Protein AF-A0A853C9E8-F1 (afdb_monomer)

Solvent-accessible surface area (backbone atoms only — not comparable to full-atom values): 8230 Å² total; per-residue (Å²): 140,79,85,83,70,71,57,71,59,54,54,52,53,53,58,64,50,48,56,61,51,51,50,54,49,51,52,50,52,50,50,53,49,52,52,51,51,52,51,51,51,51,51,51,51,53,49,50,54,51,51,51,55,69,69,58,50,43,67,56,44,50,51,52,47,32,73,73,58,35,72,80,33,28,65,29,36,50,58,43,28,40,73,61,31,62,38,29,32,79,35,72,42,95,92,57,64,29,37,17,25,64,39,44,34,63,72,53,31,61,76,47,76,44,78,86,65,68,51,43,66,62,36,48,54,36,42,50,49,45,34,41,77,76,44,67,32,41,47,49,34,35,58,47,22,77,74,70,78,51,121

Nearest PDB structures (foldseek):
  5aa2-assembly4_D  TM=8.027E-01  e=8.502E-02  Pseudomonas aeruginosa BWHPSA013
  5aa3-assembly1_A  TM=7.591E-01  e=5.665E-02  Pseudomonas aeruginosa BWHPSA013
  4oyv-assembly1_A  TM=7.240E-01  e=5.045E-02  Pseudomonas aeruginosa PAO1
  5aa4-assembly3_C  TM=7.545E-01  e=1.276E-01  Pseudomonas aeruginosa BWHPSA013
  4oxv-assembly1_A  TM=7.255E-01  e=2.415E-01  Pseudomonas aeruginosa PADK2_CF510

Organism: NCBI:txid2026353

Mean predicted aligned error: 7.92 Å

InterPro domains:
  IPR008258 Transglycosylase SLT domain 1 [PF01464] (76-137)
  IPR023346 Lysozyme-like domain superfamily [SSF53955] (76-143)

pLDDT: mean 91.2, std 12.52, range [47.84, 98.81]

Secondary structure (DSSP, 8-state):
------HHHHHHHHHHHHHHHHHHHHHHHHHHHHHHHHHHHHHHHHHHHHHHHHH--HHHHHHHHHHHHHHHHHHHHHHHHHHHHTT-TT-B-TTSS-BTTTTB-HHHHHHHTSPP-S-HHHHHHHHHHHHHHHHSSHHHHHHHHHHHS--

Sequence (151 aa):
MASTVDDSGEISAQAAAAIPQAQARAHTIAAVTAQRTAAAQAAQAAAAAAAEHANAGPDDFRAYAKQKVGDSQFSCLDKLWTRESHWNNKADNPSSTAYGIAQLLDSTWSHTGIKKTSDGYRQVDAGLVYIDKVYGSPCNAWAHSQKTGWY

Structure (mmCIF, N/CA/C/O backbone):
data_AF-A0A853C9E8-F1
#
_entry.id   AF-A0A853C9E8-F1
#
loop_
_atom_site.group_PDB
_atom_site.id
_atom_site.type_symbol
_atom_site.label_atom_id
_atom_site.label_alt_id
_atom_site.label_comp_id
_atom_site.labe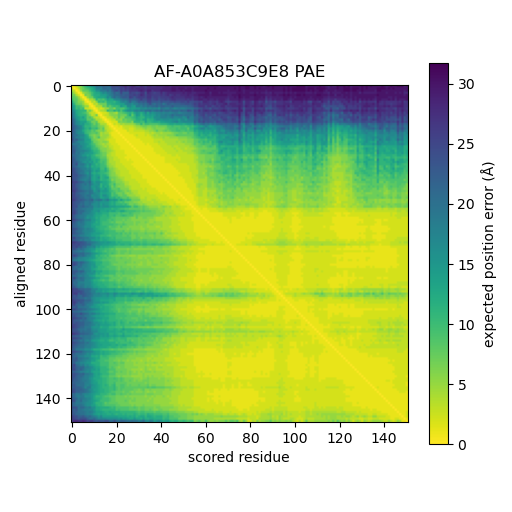l_asym_id
_atom_site.label_entity_id
_atom_site.label_seq_id
_atom_site.pdbx_PDB_ins_code
_atom_site.Cartn_x
_atom_site.Cartn_y
_atom_site.Cartn_z
_atom_site.occupancy
_atom_site.B_iso_or_equiv
_atom_site.auth_seq_id
_atom_site.auth_comp_id
_atom_site.auth_asym_id
_atom_site.auth_atom_id
_atom_site.pdbx_PDB_model_num
ATOM 1 N N . MET A 1 1 ? 69.991 -32.290 -44.615 1.00 49.84 1 MET A N 1
ATOM 2 C CA . MET A 1 1 ? 68.573 -32.318 -44.211 1.00 49.84 1 MET A CA 1
ATOM 3 C C . MET A 1 1 ? 68.279 -31.038 -43.452 1.00 49.84 1 MET A C 1
ATOM 5 O O . MET A 1 1 ? 68.812 -30.872 -42.367 1.00 49.84 1 MET A O 1
ATOM 9 N N . ALA A 1 2 ? 67.507 -30.126 -44.033 1.00 47.84 2 ALA A N 1
ATOM 10 C CA . ALA A 1 2 ? 66.864 -29.043 -43.297 1.00 47.84 2 ALA A CA 1
ATOM 11 C C . ALA A 1 2 ? 65.481 -28.879 -43.926 1.00 47.84 2 ALA A C 1
ATOM 13 O O . ALA A 1 2 ? 65.360 -28.480 -45.081 1.00 47.84 2 ALA A O 1
ATOM 14 N N . SER A 1 3 ? 64.475 -29.347 -43.194 1.00 54.94 3 SER A N 1
ATOM 15 C CA . SER A 1 3 ? 63.071 -29.309 -43.577 1.00 54.94 3 SER A CA 1
ATOM 16 C C . SER A 1 3 ? 62.614 -27.855 -43.494 1.00 54.94 3 SER A C 1
ATOM 18 O O . SER A 1 3 ? 62.490 -27.318 -42.397 1.00 54.94 3 SER A O 1
ATOM 20 N N . THR A 1 4 ? 62.407 -27.199 -44.634 1.00 57.31 4 THR A N 1
ATOM 21 C CA . THR A 1 4 ? 61.611 -25.969 -44.703 1.00 57.31 4 THR A CA 1
ATOM 22 C C . THR A 1 4 ? 60.172 -26.359 -44.414 1.00 57.31 4 THR A C 1
ATOM 24 O O . THR A 1 4 ? 59.481 -26.906 -45.271 1.00 57.31 4 THR A O 1
ATOM 27 N N . VAL A 1 5 ? 59.786 -26.192 -43.155 1.00 54.69 5 VAL A N 1
ATOM 28 C CA . VAL A 1 5 ? 58.426 -26.415 -42.677 1.00 54.69 5 VAL A CA 1
ATOM 29 C C . VAL A 1 5 ? 57.506 -25.389 -43.342 1.00 54.69 5 VAL A C 1
ATOM 31 O O . VAL A 1 5 ? 57.912 -24.256 -43.597 1.00 54.69 5 VAL A O 1
ATOM 34 N N . ASP A 1 6 ? 56.300 -25.847 -43.651 1.00 58.00 6 ASP A N 1
ATOM 35 C CA . ASP A 1 6 ? 55.152 -25.196 -44.286 1.00 58.00 6 ASP A CA 1
ATOM 36 C C . ASP A 1 6 ? 54.630 -23.966 -43.504 1.00 58.00 6 ASP A C 1
ATOM 38 O O . ASP A 1 6 ? 53.474 -23.884 -43.117 1.00 58.00 6 ASP A O 1
ATOM 42 N N . ASP A 1 7 ? 55.487 -22.981 -43.243 1.00 57.78 7 ASP A N 1
ATOM 43 C CA . ASP A 1 7 ? 55.144 -21.778 -42.469 1.00 57.78 7 ASP A CA 1
ATOM 44 C C . ASP A 1 7 ? 54.154 -20.875 -43.236 1.00 57.78 7 ASP A C 1
ATOM 46 O O . ASP A 1 7 ? 53.274 -20.231 -42.671 1.00 57.78 7 ASP A O 1
ATOM 50 N N . SER A 1 8 ? 54.213 -20.897 -44.572 1.00 58.06 8 SER A N 1
ATOM 51 C CA . SER A 1 8 ? 53.317 -20.106 -45.427 1.00 58.06 8 SER A CA 1
ATOM 52 C C . SER A 1 8 ? 51.862 -20.601 -45.414 1.00 58.06 8 SER A C 1
ATOM 54 O O . SER A 1 8 ? 50.944 -19.791 -45.582 1.00 58.06 8 SER A O 1
ATOM 56 N N . GLY A 1 9 ? 51.633 -21.902 -45.202 1.00 58.56 9 GLY A N 1
ATOM 57 C CA . GLY A 1 9 ? 50.296 -22.493 -45.093 1.00 58.56 9 GLY A CA 1
ATOM 58 C C . GLY A 1 9 ? 49.613 -22.136 -43.771 1.00 58.56 9 GLY A C 1
ATOM 59 O O . GLY A 1 9 ? 48.448 -21.726 -43.759 1.00 58.56 9 GLY A O 1
ATOM 60 N N . GLU A 1 10 ? 50.361 -22.187 -42.667 1.00 58.41 10 GLU A N 1
ATOM 61 C CA . GLU A 1 10 ? 49.862 -21.850 -41.330 1.00 58.41 10 GLU A CA 1
ATOM 62 C C . GLU A 1 10 ? 49.578 -20.350 -41.168 1.00 58.41 10 GLU A C 1
ATOM 64 O O . GLU A 1 10 ? 48.517 -19.985 -40.655 1.00 58.41 10 GLU A O 1
ATOM 69 N N . ILE A 1 11 ? 50.446 -19.470 -41.681 1.00 59.41 11 ILE A N 1
ATOM 70 C CA . ILE A 1 11 ? 50.231 -18.011 -41.654 1.00 59.41 11 ILE A CA 1
ATOM 71 C C . ILE A 1 11 ? 48.982 -17.622 -42.467 1.00 59.41 11 ILE A C 1
ATOM 73 O O . ILE A 1 11 ? 48.190 -16.775 -42.042 1.00 59.41 11 ILE A O 1
ATOM 77 N N . SER A 1 12 ? 48.748 -18.278 -43.610 1.00 61.03 12 SER A N 1
ATOM 78 C CA . SER A 1 12 ? 47.577 -18.021 -44.463 1.00 61.03 12 SER A CA 1
ATOM 79 C C . SER A 1 12 ? 46.265 -18.471 -43.807 1.00 61.03 12 SER A C 1
ATOM 81 O O . SER A 1 12 ? 45.256 -17.764 -43.877 1.00 61.03 12 SER A O 1
ATOM 83 N N . ALA A 1 13 ? 46.272 -19.610 -43.109 1.00 61.38 13 ALA A N 1
ATOM 84 C CA . ALA A 1 13 ? 45.118 -20.100 -42.357 1.00 61.38 13 ALA A CA 1
ATOM 85 C C . ALA A 1 13 ? 44.826 -19.254 -41.101 1.00 61.38 13 ALA A C 1
ATOM 87 O O . ALA A 1 13 ? 43.664 -18.968 -40.797 1.00 61.38 13 ALA A O 1
ATOM 88 N N . GLN A 1 14 ? 45.866 -18.794 -40.399 1.00 62.75 14 GLN A N 1
ATOM 89 C CA . GLN A 1 14 ? 45.744 -17.897 -39.244 1.00 62.75 14 GLN A CA 1
ATOM 90 C C . GLN A 1 14 ? 45.178 -16.526 -39.644 1.00 62.75 14 GLN A C 1
ATOM 92 O O . GLN A 1 14 ? 44.292 -16.003 -38.963 1.00 62.75 14 GLN A O 1
ATOM 97 N N . ALA A 1 15 ? 45.613 -15.972 -40.781 1.00 63.22 15 ALA A N 1
ATOM 98 C CA . ALA A 1 15 ? 45.066 -14.732 -41.328 1.00 63.22 15 ALA A CA 1
ATOM 99 C C . ALA A 1 15 ? 43.589 -14.876 -41.747 1.00 63.22 15 ALA A C 1
ATOM 101 O O . ALA A 1 15 ? 42.780 -13.988 -41.471 1.00 63.22 15 ALA A O 1
ATOM 102 N N . ALA A 1 16 ? 43.205 -16.012 -42.343 1.00 65.44 16 ALA A N 1
ATOM 103 C CA . ALA A 1 16 ? 41.820 -16.288 -42.735 1.00 65.44 16 ALA A CA 1
ATOM 104 C C . ALA A 1 16 ? 40.871 -16.461 -41.529 1.00 65.44 16 ALA A C 1
ATOM 106 O O . ALA A 1 16 ? 39.713 -16.046 -41.585 1.00 65.44 16 ALA A O 1
ATOM 107 N N . ALA A 1 17 ? 41.355 -17.018 -40.413 1.00 67.88 17 ALA A N 1
ATOM 108 C CA . ALA A 1 17 ? 40.571 -17.197 -39.188 1.00 67.88 17 ALA A CA 1
ATOM 109 C C . ALA A 1 17 ? 40.432 -15.914 -38.337 1.00 67.88 17 ALA A C 1
ATOM 111 O O . ALA A 1 17 ? 39.520 -15.820 -37.510 1.00 67.88 17 ALA A O 1
ATOM 112 N N . ALA A 1 18 ? 41.290 -14.909 -38.542 1.00 72.62 18 ALA A N 1
ATOM 113 C CA . ALA A 1 18 ? 41.294 -13.676 -37.751 1.00 72.62 18 ALA A CA 1
ATOM 114 C C . ALA A 1 18 ? 40.048 -12.795 -37.977 1.00 72.62 18 ALA A C 1
ATOM 116 O O . ALA A 1 18 ? 39.539 -12.195 -37.027 1.00 72.62 18 ALA A O 1
ATOM 117 N N . ILE A 1 19 ? 39.513 -12.743 -39.204 1.00 74.19 19 ILE A N 1
ATOM 118 C CA . ILE A 1 19 ? 38.350 -11.901 -39.546 1.00 74.19 19 ILE A CA 1
ATOM 119 C C . ILE A 1 19 ? 37.054 -12.427 -38.893 1.00 74.19 19 ILE A C 1
ATOM 121 O O . ILE A 1 19 ? 36.404 -11.646 -38.189 1.00 74.19 19 ILE A O 1
ATOM 125 N N . PRO A 1 20 ? 36.687 -13.724 -39.011 1.00 81.31 20 PRO A N 1
ATOM 126 C CA . PRO A 1 20 ? 35.513 -14.266 -38.322 1.00 81.31 20 PRO A CA 1
ATOM 127 C C . PRO A 1 20 ? 35.612 -14.162 -36.794 1.00 81.31 20 PRO A C 1
ATOM 129 O O . PRO A 1 20 ? 34.620 -13.876 -36.123 1.00 81.31 20 PRO A O 1
ATOM 132 N N . GLN A 1 21 ? 36.811 -14.338 -36.224 1.00 80.06 21 GLN A N 1
ATOM 133 C CA . GLN A 1 21 ? 37.026 -14.182 -34.782 1.00 80.06 21 GLN A CA 1
ATOM 134 C C . GLN A 1 21 ? 36.864 -12.727 -34.324 1.00 80.06 21 GLN A C 1
ATOM 136 O O . GLN A 1 21 ? 36.257 -12.479 -33.279 1.00 80.06 21 GLN A O 1
ATOM 141 N N 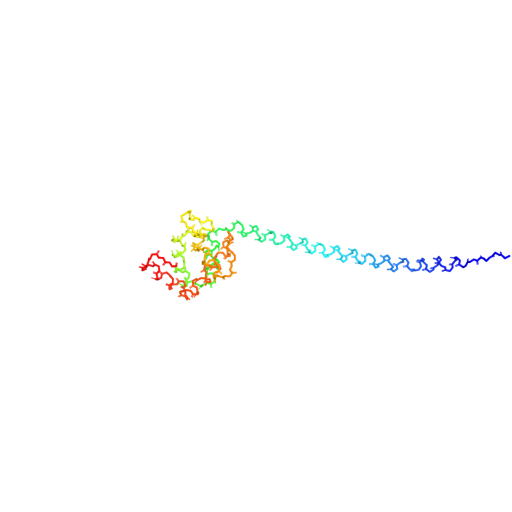. ALA A 1 22 ? 37.360 -11.755 -35.094 1.00 81.00 22 ALA A N 1
ATOM 142 C CA . ALA A 1 22 ? 37.167 -10.335 -34.806 1.00 81.00 22 ALA A CA 1
ATOM 143 C C . ALA A 1 22 ? 35.685 -9.935 -34.885 1.00 81.00 22 ALA A C 1
ATOM 145 O O . ALA A 1 22 ? 35.193 -9.236 -33.998 1.00 81.00 22 ALA A O 1
ATOM 146 N N . GLN A 1 23 ? 34.952 -10.438 -35.884 1.00 84.31 23 GLN A N 1
ATOM 147 C CA . GLN A 1 23 ? 33.508 -10.226 -36.011 1.00 84.31 23 GLN A CA 1
ATOM 148 C C . GLN A 1 23 ? 32.744 -10.838 -34.828 1.00 84.31 23 GLN A C 1
ATOM 150 O O . GLN A 1 23 ? 31.960 -10.142 -34.187 1.00 84.31 23 GLN A O 1
ATOM 155 N N . ALA A 1 24 ? 33.015 -12.094 -34.457 1.00 86.81 24 ALA A N 1
ATOM 156 C CA . ALA A 1 24 ? 32.381 -12.744 -33.305 1.00 86.81 24 ALA A CA 1
ATOM 157 C C . ALA A 1 24 ? 32.648 -12.001 -31.981 1.00 86.81 24 ALA A C 1
ATOM 159 O O . ALA A 1 24 ? 31.743 -11.838 -31.156 1.00 86.81 24 ALA A O 1
ATOM 160 N N . ARG A 1 25 ? 33.871 -11.488 -31.790 1.00 92.31 25 ARG A N 1
ATOM 161 C CA . ARG A 1 25 ? 34.216 -10.635 -30.641 1.00 92.31 25 ARG A CA 1
ATOM 162 C C . ARG A 1 25 ? 33.445 -9.318 -30.671 1.00 92.31 25 ARG A C 1
ATOM 164 O O . ARG A 1 25 ? 32.896 -8.932 -29.644 1.00 92.31 25 ARG A O 1
ATOM 171 N N . ALA A 1 26 ? 33.345 -8.665 -31.828 1.00 89.56 26 ALA A N 1
ATOM 172 C CA .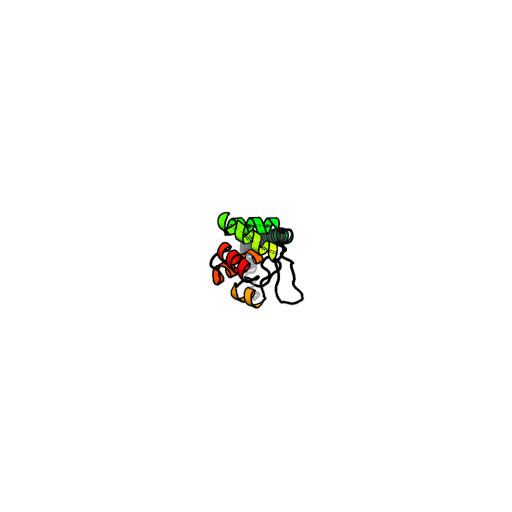 ALA A 1 26 ? 32.580 -7.430 -31.982 1.00 89.56 26 ALA A CA 1
ATOM 173 C C . ALA A 1 26 ? 31.084 -7.639 -31.686 1.00 89.56 26 ALA A C 1
ATOM 175 O O . ALA A 1 26 ? 30.498 -6.862 -30.934 1.00 89.56 26 ALA A O 1
ATOM 176 N N . HIS A 1 27 ? 30.485 -8.726 -32.183 1.00 89.00 27 HIS A N 1
ATOM 177 C CA . HIS A 1 27 ? 29.104 -9.103 -31.866 1.00 89.00 27 HIS A CA 1
ATOM 178 C C . HIS A 1 27 ? 28.905 -9.371 -30.371 1.00 89.00 27 HIS A C 1
ATOM 180 O O . HIS A 1 27 ? 27.932 -8.897 -29.787 1.00 89.00 27 HIS A O 1
ATOM 186 N N . THR A 1 28 ? 29.842 -10.071 -29.728 1.00 96.00 28 THR A N 1
ATOM 187 C CA . THR A 1 28 ? 29.784 -10.338 -28.283 1.00 96.00 28 THR A CA 1
ATOM 188 C C . THR A 1 28 ? 29.877 -9.043 -27.472 1.00 96.00 28 THR A C 1
ATOM 190 O O . THR A 1 28 ? 29.081 -8.825 -26.561 1.00 96.00 28 THR A O 1
ATOM 193 N N . ILE A 1 29 ? 30.797 -8.142 -27.828 1.00 96.00 29 ILE A N 1
ATOM 194 C CA . ILE A 1 29 ? 30.940 -6.832 -27.178 1.00 96.00 29 ILE A CA 1
ATOM 195 C C . ILE A 1 29 ? 29.665 -6.001 -27.362 1.00 96.00 29 ILE A C 1
ATOM 197 O O . ILE A 1 29 ? 29.188 -5.403 -26.395 1.00 96.00 29 ILE A O 1
ATOM 201 N N . ALA A 1 30 ? 29.077 -5.996 -28.560 1.00 94.44 30 ALA A N 1
ATOM 202 C CA . ALA A 1 30 ? 27.823 -5.298 -28.827 1.00 94.44 30 ALA A CA 1
ATOM 203 C C . ALA A 1 30 ? 26.662 -5.865 -27.993 1.00 94.44 30 ALA A C 1
ATOM 205 O O . ALA A 1 30 ? 25.934 -5.097 -27.366 1.00 94.44 30 ALA A O 1
ATOM 206 N N . ALA A 1 31 ? 26.529 -7.193 -27.910 1.00 94.94 31 ALA A N 1
ATOM 207 C CA . ALA A 1 31 ? 25.489 -7.852 -27.120 1.00 94.94 31 ALA A CA 1
ATOM 208 C C . ALA A 1 31 ? 25.634 -7.568 -25.615 1.00 94.94 31 ALA A C 1
ATOM 210 O O . ALA A 1 31 ? 24.663 -7.190 -24.960 1.00 94.94 31 ALA A O 1
ATOM 211 N N . VAL A 1 32 ? 26.851 -7.671 -25.069 1.00 97.44 32 VAL A N 1
ATOM 212 C CA . VAL A 1 32 ? 27.122 -7.359 -23.655 1.00 97.44 32 VAL A CA 1
ATOM 213 C C . VAL A 1 32 ? 26.877 -5.878 -23.367 1.00 97.44 32 VAL A C 1
ATOM 215 O O . VAL A 1 32 ? 26.310 -5.539 -22.330 1.00 97.44 32 VAL A O 1
ATOM 218 N N . THR A 1 33 ? 27.255 -4.984 -24.281 1.00 97.62 33 THR A N 1
ATOM 219 C CA . THR A 1 33 ? 26.999 -3.545 -24.131 1.00 97.62 33 THR A CA 1
ATOM 220 C C . THR A 1 33 ? 25.499 -3.260 -24.118 1.00 97.62 33 THR A C 1
ATOM 222 O O . THR A 1 33 ? 25.023 -2.586 -23.208 1.00 97.62 33 THR A O 1
ATOM 225 N N . ALA A 1 34 ? 24.736 -3.841 -25.048 1.00 96.56 34 ALA A N 1
ATOM 226 C CA . ALA A 1 34 ? 23.283 -3.702 -25.088 1.00 96.56 34 ALA A CA 1
ATOM 227 C C . ALA A 1 34 ? 22.618 -4.227 -23.805 1.00 96.56 34 ALA A C 1
ATOM 229 O O . ALA A 1 34 ? 21.767 -3.548 -23.232 1.00 96.56 34 ALA A O 1
ATOM 230 N N . GLN A 1 35 ? 23.048 -5.389 -23.303 1.00 96.75 35 GLN A N 1
ATOM 231 C CA . GLN A 1 35 ? 22.522 -5.954 -22.060 1.00 96.75 35 GLN A CA 1
ATOM 232 C C . GLN A 1 35 ? 22.822 -5.063 -20.848 1.00 96.75 35 GLN A C 1
ATOM 234 O O . GLN A 1 35 ? 21.951 -4.855 -20.003 1.00 96.75 35 GLN A O 1
ATOM 239 N N . ARG A 1 36 ? 24.030 -4.494 -20.766 1.00 97.88 36 ARG A N 1
ATOM 240 C CA . ARG A 1 36 ? 24.397 -3.561 -19.690 1.00 97.88 36 ARG A CA 1
ATOM 241 C C . ARG A 1 36 ? 23.605 -2.261 -19.767 1.00 97.88 36 ARG A C 1
ATOM 243 O O . ARG A 1 36 ? 23.166 -1.777 -18.728 1.00 97.88 36 ARG A O 1
ATOM 250 N N . THR A 1 37 ? 23.378 -1.727 -20.965 1.00 98.12 37 THR A N 1
ATOM 251 C CA . THR A 1 37 ? 22.541 -0.536 -21.155 1.00 98.12 37 THR A CA 1
ATOM 252 C C . THR A 1 37 ? 21.093 -0.807 -20.754 1.00 98.12 37 THR A C 1
ATOM 254 O O . THR A 1 37 ? 20.524 -0.016 -20.008 1.00 98.12 37 THR A O 1
ATOM 257 N N . ALA A 1 38 ? 20.519 -1.945 -21.154 1.00 97.00 38 ALA A N 1
ATOM 258 C CA . ALA A 1 38 ? 19.165 -2.328 -20.756 1.00 97.00 38 ALA A CA 1
ATOM 259 C C . ALA A 1 38 ? 19.041 -2.497 -19.231 1.00 97.00 38 ALA A C 1
ATOM 261 O O . ALA A 1 38 ? 18.097 -1.996 -18.623 1.00 97.00 38 ALA A O 1
ATOM 262 N N . ALA A 1 39 ? 20.024 -3.138 -18.589 1.00 97.12 39 ALA A N 1
ATOM 263 C CA . ALA A 1 39 ? 20.057 -3.274 -17.135 1.00 97.12 39 ALA A CA 1
ATOM 264 C C . ALA A 1 39 ? 20.174 -1.912 -16.425 1.00 97.12 39 ALA A C 1
ATOM 266 O O . ALA A 1 39 ? 19.489 -1.677 -15.431 1.00 97.12 39 ALA A O 1
ATOM 267 N N . ALA A 1 40 ? 20.997 -0.996 -16.945 1.00 97.00 40 ALA A N 1
ATOM 268 C CA . ALA A 1 40 ? 21.137 0.353 -16.400 1.00 97.00 40 ALA A CA 1
ATOM 269 C C . ALA A 1 40 ? 19.840 1.166 -16.532 1.00 97.00 40 ALA A C 1
ATOM 271 O O . ALA A 1 40 ? 19.422 1.815 -15.575 1.00 97.00 40 ALA A O 1
ATOM 272 N N . GLN A 1 41 ? 19.166 1.084 -17.682 1.00 96.75 41 GLN A N 1
ATOM 273 C CA . GLN A 1 41 ? 17.870 1.730 -17.902 1.00 96.75 41 GLN A CA 1
ATOM 274 C C . GLN A 1 41 ? 16.793 1.174 -16.963 1.00 96.75 41 GLN A C 1
ATOM 276 O O . GLN A 1 41 ? 16.052 1.945 -16.357 1.00 96.75 41 GLN A O 1
ATOM 281 N N . ALA A 1 42 ? 16.742 -0.149 -16.781 1.00 95.50 42 ALA A N 1
ATOM 282 C CA . ALA A 1 42 ? 15.820 -0.779 -15.841 1.00 95.50 42 ALA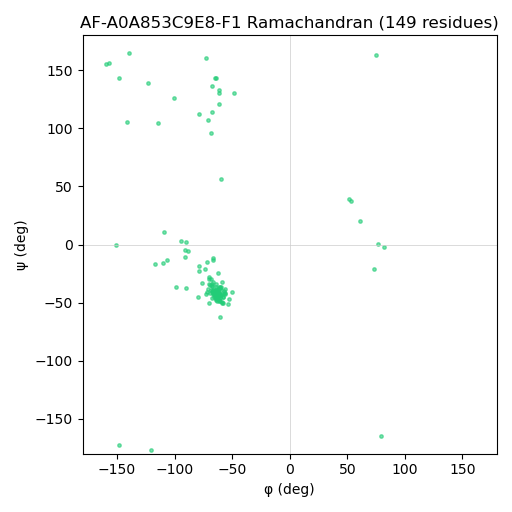 A CA 1
ATOM 283 C C . ALA A 1 42 ? 16.080 -0.332 -14.391 1.00 95.50 42 ALA A C 1
ATOM 285 O O . ALA A 1 42 ? 15.140 -0.006 -13.667 1.00 95.50 42 ALA A O 1
ATOM 286 N N . ALA A 1 43 ? 17.348 -0.252 -13.977 1.00 95.69 43 ALA A N 1
ATOM 287 C CA . ALA A 1 43 ? 17.716 0.245 -12.654 1.00 95.69 43 ALA A CA 1
ATOM 288 C C . ALA A 1 43 ? 17.316 1.717 -12.459 1.00 95.69 43 ALA A C 1
ATOM 290 O O . ALA A 1 43 ? 16.802 2.083 -11.402 1.00 95.69 43 ALA A O 1
ATOM 291 N N . GLN A 1 44 ? 17.498 2.553 -13.484 1.00 93.88 44 GLN A N 1
ATOM 292 C CA . GLN A 1 44 ? 17.108 3.960 -13.440 1.00 93.88 44 GLN A CA 1
ATOM 293 C C . GLN A 1 44 ? 15.585 4.133 -13.342 1.00 93.88 44 GLN A C 1
ATOM 295 O O . GLN A 1 44 ? 15.116 4.944 -12.546 1.00 93.88 44 GLN A O 1
ATOM 300 N N . ALA A 1 45 ? 14.810 3.336 -14.083 1.00 93.25 45 ALA A N 1
ATOM 301 C CA . ALA A 1 45 ? 13.350 3.334 -13.990 1.00 93.25 45 ALA A CA 1
ATOM 302 C C . ALA A 1 45 ? 12.859 2.877 -12.605 1.00 93.25 45 ALA A C 1
ATOM 304 O O . ALA A 1 45 ? 11.983 3.511 -12.020 1.00 93.25 45 ALA A O 1
ATOM 305 N N . ALA A 1 46 ? 13.461 1.825 -12.041 1.00 91.69 46 ALA A N 1
ATOM 306 C CA . ALA A 1 46 ? 13.132 1.358 -10.695 1.00 91.69 46 ALA A CA 1
ATOM 307 C C . ALA A 1 46 ? 13.446 2.414 -9.621 1.00 91.69 46 ALA A C 1
ATOM 309 O O . ALA A 1 46 ? 12.655 2.616 -8.701 1.00 91.69 46 ALA A O 1
ATOM 310 N N . ALA A 1 47 ? 14.571 3.124 -9.753 1.00 91.56 47 ALA A N 1
ATOM 311 C CA . ALA A 1 47 ? 14.923 4.220 -8.856 1.00 91.56 47 ALA A CA 1
ATOM 312 C C . ALA A 1 47 ? 13.937 5.396 -8.963 1.00 91.56 47 ALA A C 1
ATOM 314 O O . ALA A 1 47 ? 13.561 5.964 -7.941 1.00 91.56 47 ALA A O 1
ATOM 315 N N . ALA A 1 48 ? 13.486 5.733 -10.175 1.00 91.38 48 ALA A N 1
ATOM 316 C CA . ALA A 1 48 ? 12.482 6.774 -10.386 1.00 91.38 48 ALA A CA 1
ATOM 317 C C . ALA A 1 48 ? 11.135 6.411 -9.736 1.00 91.38 48 ALA A C 1
ATOM 319 O O . ALA A 1 48 ? 10.585 7.224 -8.997 1.00 91.38 48 ALA A O 1
ATOM 320 N N . ALA A 1 49 ? 10.655 5.177 -9.920 1.00 87.31 49 ALA A N 1
ATOM 321 C CA . ALA A 1 49 ? 9.429 4.697 -9.277 1.00 87.31 49 ALA A CA 1
ATOM 322 C C . ALA A 1 49 ? 9.546 4.682 -7.741 1.00 87.31 49 ALA A C 1
ATOM 324 O O . ALA A 1 49 ? 8.634 5.098 -7.029 1.00 87.31 49 ALA A O 1
ATOM 325 N N . ALA A 1 50 ? 10.697 4.263 -7.206 1.00 87.69 50 ALA A N 1
ATOM 326 C CA . ALA A 1 50 ? 10.946 4.311 -5.767 1.00 87.69 50 ALA A CA 1
ATOM 327 C C . ALA A 1 50 ? 10.961 5.752 -5.226 1.00 87.69 50 ALA A C 1
ATOM 329 O O . ALA A 1 50 ? 10.455 6.002 -4.133 1.00 87.69 50 ALA A O 1
ATOM 330 N N . ALA A 1 51 ? 11.513 6.702 -5.986 1.00 89.44 51 ALA A N 1
ATOM 331 C CA . ALA A 1 51 ? 11.498 8.116 -5.623 1.00 89.44 51 ALA A CA 1
ATOM 332 C C . ALA A 1 51 ? 10.077 8.700 -5.650 1.00 89.44 51 ALA A C 1
ATOM 334 O O . ALA A 1 51 ? 9.719 9.462 -4.757 1.00 89.44 51 ALA A O 1
ATOM 335 N N . GLU A 1 52 ? 9.251 8.317 -6.624 1.00 89.56 52 GLU A N 1
ATOM 336 C CA . GLU A 1 52 ? 7.833 8.689 -6.674 1.00 89.56 52 GLU A CA 1
ATOM 337 C C . GLU A 1 52 ? 7.089 8.197 -5.425 1.00 89.56 52 GLU A C 1
ATOM 339 O O . GLU A 1 52 ? 6.474 8.992 -4.718 1.00 89.56 52 GLU A O 1
ATOM 344 N N . HIS A 1 53 ? 7.243 6.918 -5.070 1.00 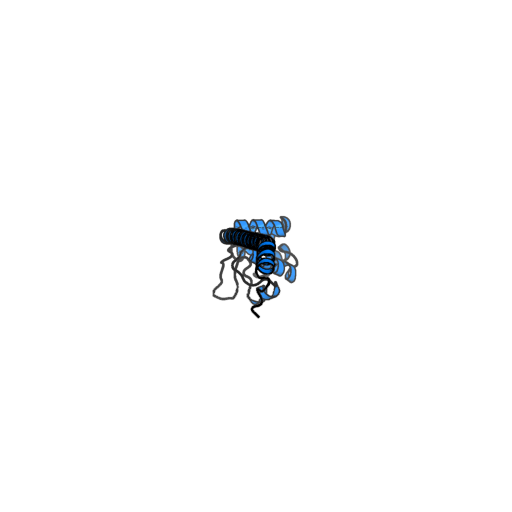91.00 53 HIS A N 1
ATOM 345 C CA . HIS A 1 53 ? 6.661 6.354 -3.848 1.00 91.00 53 HIS A CA 1
ATOM 346 C C . HIS A 1 53 ? 7.164 7.044 -2.573 1.00 91.00 53 HIS A C 1
ATOM 348 O O . HIS A 1 53 ? 6.408 7.206 -1.616 1.00 91.00 53 HIS A O 1
ATOM 354 N N . ALA A 1 54 ? 8.436 7.447 -2.536 1.00 89.12 54 ALA A N 1
ATOM 355 C CA . ALA A 1 54 ? 9.019 8.133 -1.385 1.00 89.12 54 ALA A CA 1
ATOM 356 C C . ALA A 1 54 ? 8.482 9.563 -1.200 1.00 89.12 54 ALA A C 1
ATOM 358 O O . ALA A 1 54 ? 8.462 10.055 -0.069 1.00 89.12 54 ALA A O 1
ATOM 359 N N . ASN A 1 55 ? 8.061 10.210 -2.290 1.00 91.25 55 ASN A N 1
ATOM 360 C CA . ASN A 1 55 ? 7.474 11.550 -2.284 1.00 91.25 55 ASN A CA 1
ATOM 361 C C . ASN A 1 55 ? 5.944 11.540 -2.142 1.00 91.25 55 ASN A C 1
ATOM 363 O O . ASN A 1 55 ? 5.363 12.600 -1.919 1.00 91.25 55 ASN A O 1
ATOM 367 N N . ALA A 1 56 ? 5.306 10.372 -2.259 1.00 96.38 56 ALA A N 1
ATOM 368 C CA . ALA A 1 56 ? 3.868 10.226 -2.093 1.00 96.38 56 ALA A CA 1
ATOM 369 C C . ALA A 1 56 ? 3.426 10.560 -0.660 1.00 96.38 56 ALA A C 1
ATOM 371 O O . ALA A 1 56 ? 4.112 10.255 0.324 1.00 96.38 56 ALA A O 1
ATOM 372 N N . GLY A 1 57 ? 2.260 11.188 -0.556 1.00 97.19 57 GLY A N 1
ATOM 373 C CA . GLY A 1 57 ? 1.671 11.640 0.695 1.00 97.19 57 GLY A CA 1
ATOM 374 C C . GLY A 1 57 ? 0.299 11.027 0.989 1.00 97.19 57 GLY A C 1
ATOM 375 O O . GLY A 1 57 ? -0.212 10.202 0.230 1.00 97.19 57 GLY A O 1
ATOM 376 N N . PRO A 1 58 ? -0.332 11.454 2.099 1.00 98.25 58 PRO A N 1
ATOM 377 C CA . PRO A 1 58 ? -1.640 10.962 2.532 1.00 98.25 58 PRO A CA 1
ATOM 378 C C . PRO A 1 58 ? -2.725 10.967 1.447 1.00 98.25 58 PRO A C 1
ATOM 380 O O . PRO A 1 58 ? -3.490 10.008 1.350 1.00 98.25 58 PRO A O 1
ATOM 383 N N . ASP A 1 59 ? -2.783 12.011 0.617 1.00 98.19 59 ASP A N 1
ATOM 384 C CA . ASP A 1 59 ? -3.793 12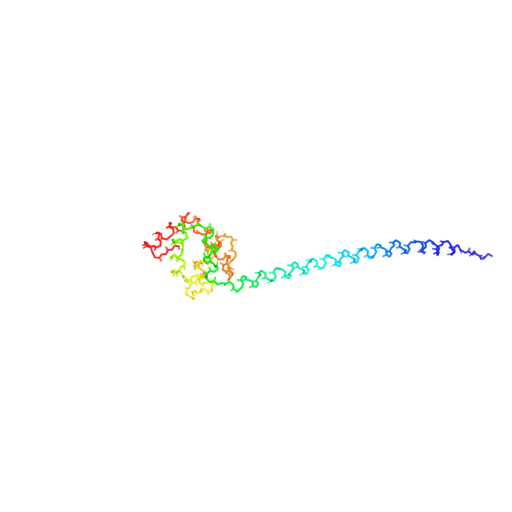.133 -0.441 1.00 98.19 59 ASP A CA 1
ATOM 385 C C . ASP A 1 59 ? -3.592 11.111 -1.570 1.00 98.19 59 ASP A C 1
ATOM 387 O O . ASP A 1 59 ? -4.572 10.560 -2.078 1.00 98.19 59 ASP A O 1
ATOM 391 N N . ASP A 1 60 ? -2.344 10.772 -1.898 1.00 98.25 60 ASP A N 1
ATOM 392 C CA . ASP A 1 60 ? -2.028 9.738 -2.887 1.00 98.25 60 ASP A CA 1
ATOM 393 C C . ASP A 1 60 ? -2.461 8.355 -2.382 1.00 98.25 60 ASP A C 1
ATOM 395 O O . ASP A 1 60 ? -3.093 7.574 -3.099 1.00 98.25 60 ASP A O 1
ATOM 399 N N . PHE A 1 61 ? -2.202 8.068 -1.102 1.00 98.56 61 PHE A N 1
ATOM 400 C CA . PHE A 1 61 ? -2.611 6.810 -0.474 1.00 98.56 61 PHE A CA 1
ATOM 401 C C . PHE A 1 61 ? -4.136 6.702 -0.358 1.00 98.56 61 PHE A C 1
ATOM 403 O O . PHE A 1 61 ? -4.696 5.630 -0.609 1.00 98.56 61 PHE A O 1
ATOM 410 N N . ARG A 1 62 ? -4.818 7.811 -0.037 1.00 98.50 62 ARG A N 1
ATOM 411 C CA . ARG A 1 62 ? -6.286 7.922 -0.054 1.00 98.50 62 ARG A CA 1
ATOM 412 C C . ARG A 1 62 ? -6.842 7.618 -1.440 1.00 98.50 62 ARG A C 1
ATOM 414 O O . ARG A 1 62 ? -7.753 6.798 -1.562 1.00 98.50 62 ARG A O 1
ATOM 421 N N . ALA A 1 63 ? -6.293 8.239 -2.483 1.00 98.50 63 ALA A N 1
ATOM 422 C CA . ALA A 1 63 ? -6.725 8.026 -3.861 1.00 98.50 63 ALA A CA 1
ATOM 423 C C . ALA A 1 63 ? -6.521 6.568 -4.306 1.00 98.50 63 ALA A C 1
ATOM 425 O O . ALA A 1 63 ? -7.440 5.954 -4.854 1.00 98.50 63 ALA A O 1
ATOM 426 N N . TYR A 1 64 ? -5.362 5.982 -3.995 1.00 98.50 64 TYR A N 1
ATOM 427 C CA . TYR A 1 64 ? -5.067 4.579 -4.284 1.00 98.50 64 TYR A CA 1
ATOM 428 C C . TYR A 1 64 ? -6.026 3.620 -3.569 1.00 98.50 64 TYR A C 1
ATOM 430 O O . TYR A 1 64 ? -6.599 2.720 -4.187 1.00 98.50 64 TYR A O 1
ATOM 438 N N . ALA A 1 65 ? -6.271 3.837 -2.276 1.00 98.75 65 ALA A N 1
ATOM 439 C CA . ALA A 1 65 ? -7.219 3.034 -1.512 1.00 98.75 65 ALA A CA 1
ATOM 440 C C . ALA A 1 65 ? -8.644 3.151 -2.071 1.00 98.75 65 ALA A C 1
ATOM 442 O O . ALA A 1 65 ? -9.336 2.143 -2.212 1.00 98.75 65 ALA A O 1
ATOM 443 N N . LYS A 1 66 ? -9.069 4.363 -2.448 1.00 98.69 66 LYS A N 1
ATOM 444 C CA . LYS A 1 66 ? -10.369 4.607 -3.082 1.00 98.69 66 LYS A CA 1
ATOM 445 C C . LYS A 1 66 ? -10.529 3.809 -4.374 1.00 98.69 66 LYS A C 1
ATOM 447 O O . LYS A 1 66 ? -11.558 3.163 -4.557 1.00 98.69 66 LYS A O 1
ATOM 452 N N . GLN A 1 67 ? -9.506 3.793 -5.229 1.00 98.56 67 GLN A N 1
ATOM 453 C CA . GLN A 1 67 ? -9.506 2.993 -6.456 1.00 98.56 67 GLN A CA 1
ATOM 454 C C . GLN A 1 67 ? -9.664 1.490 -6.169 1.00 98.56 67 GLN A C 1
ATOM 456 O O . GLN A 1 67 ? -10.337 0.791 -6.923 1.00 98.56 67 GLN A O 1
ATOM 461 N N . LYS A 1 68 ? -9.066 0.991 -5.080 1.00 98.50 68 LYS A N 1
ATOM 462 C CA . LYS A 1 68 ? -9.096 -0.431 -4.704 1.00 98.50 68 LYS A CA 1
ATOM 463 C C . LYS A 1 68 ? -10.458 -0.899 -4.200 1.00 98.50 68 LYS A C 1
ATOM 465 O O . LYS A 1 68 ? -10.861 -2.012 -4.520 1.00 98.50 68 LYS A O 1
ATOM 470 N N . VAL A 1 69 ? -11.142 -0.087 -3.391 1.00 98.38 69 VAL A N 1
ATOM 471 C CA . VAL A 1 69 ? -12.368 -0.517 -2.687 1.00 98.38 69 VAL A CA 1
ATOM 472 C C . VAL A 1 69 ? -13.660 0.075 -3.259 1.00 98.38 69 VAL A C 1
ATOM 474 O O . VAL A 1 69 ? -14.748 -0.396 -2.929 1.00 98.38 69 VAL A O 1
ATOM 477 N N . GLY A 1 70 ? -13.558 1.097 -4.111 1.00 98.38 70 GLY A N 1
ATOM 478 C CA . GLY A 1 70 ? -14.697 1.838 -4.648 1.00 98.38 70 GLY A CA 1
ATOM 479 C C . GLY A 1 70 ? -15.341 2.796 -3.639 1.00 98.38 70 GLY A C 1
ATOM 480 O O . GLY A 1 70 ? -15.157 2.692 -2.425 1.00 98.38 70 GLY A O 1
ATOM 481 N N . ASP A 1 71 ? -16.132 3.743 -4.146 1.00 96.62 71 ASP A N 1
ATOM 482 C CA . ASP A 1 71 ? -16.651 4.885 -3.375 1.00 96.62 71 ASP A CA 1
ATOM 483 C C . ASP A 1 71 ? -17.438 4.485 -2.120 1.00 96.62 71 ASP A C 1
ATOM 485 O O . ASP A 1 71 ? -17.251 5.072 -1.050 1.00 96.62 71 ASP A O 1
ATOM 489 N N . SER A 1 72 ? -18.294 3.464 -2.229 1.00 94.38 72 SER A N 1
ATOM 490 C CA . SER A 1 72 ? -19.151 3.030 -1.122 1.00 94.38 72 SER A CA 1
ATOM 491 C C . SER A 1 72 ? -18.333 2.555 0.080 1.00 94.38 72 SER A C 1
ATOM 493 O O . SER A 1 72 ? -18.573 3.007 1.199 1.00 94.38 72 SER A O 1
ATOM 495 N N . GLN A 1 73 ? -17.333 1.699 -0.145 1.00 98.69 73 GLN A N 1
ATOM 496 C CA . GLN A 1 73 ? -16.470 1.188 0.925 1.00 98.69 73 GLN A CA 1
ATOM 497 C C . GLN A 1 73 ? -15.441 2.224 1.375 1.00 98.69 73 GLN A C 1
ATOM 499 O O . GLN A 1 73 ? -15.108 2.293 2.561 1.00 98.69 73 GLN A O 1
ATOM 504 N N . PHE A 1 74 ? -14.972 3.066 0.452 1.00 98.75 74 PHE A N 1
ATOM 505 C CA . PHE A 1 74 ? -13.968 4.077 0.749 1.00 98.75 74 PHE A CA 1
ATOM 506 C C . PHE A 1 74 ? -14.451 5.072 1.805 1.00 98.75 74 PHE A C 1
ATOM 508 O O . PHE A 1 74 ? -13.684 5.428 2.688 1.00 98.75 74 PHE A O 1
ATOM 515 N N . SER A 1 75 ? -15.728 5.463 1.793 1.00 98.38 75 SER A N 1
ATOM 516 C CA . SER A 1 75 ? -16.269 6.383 2.806 1.00 98.38 75 SER A CA 1
ATOM 517 C C . SER A 1 75 ? -16.131 5.871 4.254 1.00 98.38 75 SER A C 1
ATOM 519 O O . SER A 1 75 ? -15.942 6.663 5.180 1.00 98.38 75 SER A O 1
ATOM 521 N N . CYS A 1 76 ? -16.202 4.551 4.457 1.00 98.62 76 CYS A N 1
ATOM 522 C CA . CYS A 1 76 ? -15.984 3.902 5.749 1.00 98.62 76 CYS A CA 1
ATOM 523 C C . CYS A 1 76 ? -14.491 3.764 6.060 1.00 98.62 76 CYS A C 1
ATOM 525 O O . CYS A 1 76 ? -14.063 4.080 7.170 1.00 98.62 76 CYS A O 1
ATOM 527 N N . LEU A 1 77 ? -13.707 3.328 5.067 1.00 98.81 77 LEU A N 1
ATOM 528 C CA . LEU A 1 77 ? -12.255 3.195 5.177 1.00 98.81 77 LEU A CA 1
ATOM 529 C C . LEU A 1 77 ? -11.595 4.524 5.549 1.00 98.81 77 LEU A C 1
ATOM 531 O O . LEU A 1 77 ? -10.719 4.566 6.406 1.00 98.81 77 LEU A O 1
ATOM 535 N N . ASP A 1 78 ? -12.057 5.611 4.934 1.00 98.69 78 ASP A N 1
ATOM 536 C CA . ASP A 1 78 ? -11.507 6.938 5.140 1.00 98.69 78 ASP A CA 1
ATOM 537 C C . ASP A 1 78 ? -11.673 7.405 6.579 1.00 98.69 78 ASP A C 1
ATOM 539 O O . ASP A 1 78 ? -10.713 7.847 7.205 1.00 98.69 78 ASP A O 1
ATOM 543 N N . LYS A 1 79 ? -12.869 7.230 7.146 1.00 98.44 79 LYS A N 1
ATOM 544 C CA . LYS A 1 79 ? -13.128 7.534 8.559 1.00 98.44 79 LYS A CA 1
ATOM 545 C C . LYS A 1 79 ? -12.277 6.669 9.480 1.00 98.44 79 LYS A C 1
ATOM 547 O O . LYS A 1 79 ? -11.722 7.183 10.450 1.00 98.44 79 LYS A O 1
ATOM 552 N N . LEU A 1 80 ? -12.166 5.380 9.157 1.00 98.44 80 LEU A N 1
ATOM 553 C CA . LEU A 1 80 ? -11.401 4.415 9.932 1.00 98.44 80 LEU A CA 1
ATOM 554 C C . LEU A 1 80 ? -9.925 4.818 10.002 1.00 98.44 80 LEU A C 1
ATOM 556 O O . LEU A 1 80 ? -9.437 5.157 11.074 1.00 98.44 80 LEU A O 1
ATOM 560 N N . TRP A 1 81 ? -9.233 4.877 8.865 1.00 98.69 81 TRP A N 1
ATOM 561 C CA . TRP A 1 81 ? -7.794 5.156 8.822 1.00 98.69 81 TRP A CA 1
ATOM 562 C C . TRP A 1 81 ? -7.432 6.613 9.110 1.00 98.69 81 TRP A C 1
ATOM 564 O O . TRP A 1 81 ? -6.323 6.891 9.570 1.00 98.69 81 TRP A O 1
ATOM 574 N N . THR A 1 82 ? -8.372 7.550 8.946 1.00 98.44 82 THR A N 1
ATOM 575 C CA . THR A 1 82 ? -8.185 8.909 9.471 1.00 98.44 82 THR A CA 1
ATOM 576 C C . THR A 1 82 ? -8.077 8.899 10.988 1.00 98.44 82 THR A C 1
ATOM 578 O O . THR A 1 82 ? -7.192 9.559 11.524 1.00 98.44 82 THR A O 1
ATOM 581 N N . ARG A 1 83 ? -8.916 8.125 11.686 1.00 96.62 83 ARG A N 1
ATOM 582 C CA . ARG A 1 83 ? -8.828 8.014 13.146 1.00 96.62 83 ARG A CA 1
ATOM 583 C C . ARG A 1 83 ? -7.545 7.311 13.594 1.00 96.62 83 ARG A C 1
ATOM 585 O O . ARG A 1 83 ? -6.986 7.703 14.610 1.00 96.62 83 ARG A O 1
ATOM 592 N N . GLU A 1 84 ? -7.079 6.317 12.838 1.00 96.81 84 GLU A N 1
ATOM 593 C CA . GLU A 1 84 ? -5.858 5.575 13.179 1.00 96.81 84 GLU A CA 1
ATOM 594 C C . GLU A 1 84 ? -4.587 6.425 13.067 1.00 96.81 84 GLU A C 1
ATOM 596 O O . GLU A 1 84 ? -3.727 6.386 13.941 1.00 96.81 84 GLU A O 1
ATOM 601 N N . SER A 1 85 ? -4.437 7.186 11.983 1.00 98.12 85 SER A N 1
ATOM 602 C CA . SER A 1 85 ? -3.150 7.829 11.678 1.00 98.12 85 SER A CA 1
A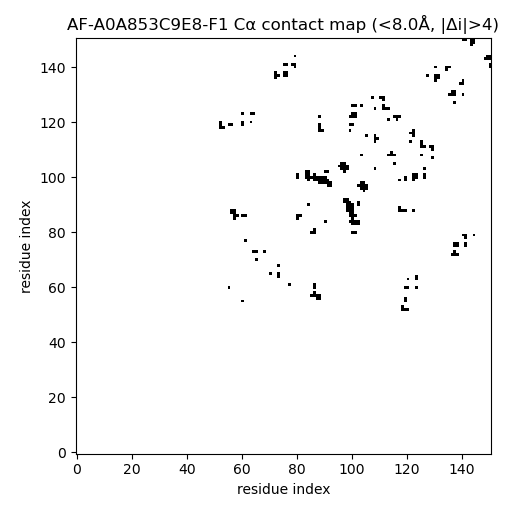TOM 603 C C . SER A 1 85 ? -3.257 9.137 10.906 1.00 98.12 85 SER A C 1
ATOM 605 O O . SER A 1 85 ? -2.230 9.721 10.565 1.00 98.12 85 SER A O 1
ATOM 607 N N . HIS A 1 86 ? -4.468 9.589 10.571 1.00 98.12 86 HIS A N 1
ATOM 608 C CA . HIS A 1 86 ? -4.683 10.636 9.569 1.00 98.12 86 HIS A CA 1
ATOM 609 C C . HIS A 1 86 ? -3.989 10.311 8.234 1.00 98.12 86 HIS A C 1
ATOM 611 O O . HIS A 1 86 ? -3.456 11.200 7.574 1.00 98.12 86 HIS A O 1
ATOM 617 N N . TRP A 1 87 ? -3.989 9.028 7.844 1.00 98.50 87 TRP A N 1
ATOM 618 C CA . TRP A 1 87 ? -3.330 8.520 6.632 1.00 98.50 87 TRP A CA 1
ATOM 619 C C . TRP A 1 87 ? -1.806 8.734 6.581 1.00 98.50 87 TRP A C 1
ATOM 621 O O . TRP A 1 87 ? -1.193 8.666 5.515 1.00 98.50 87 TRP A O 1
ATOM 631 N N . ASN A 1 88 ? -1.165 8.957 7.729 1.00 98.00 88 ASN A N 1
ATOM 632 C CA . ASN A 1 88 ? 0.280 9.117 7.814 1.00 98.00 88 ASN A CA 1
ATOM 633 C C . ASN A 1 88 ? 0.987 7.750 7.771 1.00 98.00 88 ASN A C 1
ATOM 635 O O . ASN A 1 88 ? 0.949 6.976 8.728 1.00 98.00 88 ASN A O 1
ATOM 639 N N . ASN A 1 89 ? 1.718 7.479 6.688 1.00 97.81 89 ASN A N 1
ATOM 640 C CA . ASN A 1 89 ? 2.499 6.250 6.517 1.00 97.81 89 ASN A CA 1
ATOM 641 C C . ASN A 1 89 ? 3.690 6.112 7.477 1.00 97.81 89 ASN A C 1
ATOM 643 O O . ASN A 1 89 ? 4.280 5.037 7.584 1.00 97.81 89 ASN A O 1
ATOM 647 N N . LYS A 1 90 ? 4.047 7.180 8.189 1.00 97.00 90 LYS A N 1
ATOM 648 C CA . LYS A 1 90 ? 5.101 7.197 9.208 1.00 97.00 90 LYS A CA 1
ATOM 649 C C . LYS A 1 90 ? 4.541 7.324 10.627 1.00 97.00 90 LYS A C 1
ATOM 651 O O . LYS A 1 90 ? 5.319 7.568 11.543 1.00 97.00 90 LYS A O 1
ATOM 656 N N . ALA A 1 91 ? 3.225 7.191 10.819 1.00 97.62 91 ALA A N 1
ATOM 657 C CA . ALA A 1 91 ? 2.628 7.193 12.150 1.00 97.62 91 ALA A CA 1
ATOM 658 C C . ALA A 1 91 ? 3.175 6.022 12.974 1.00 97.62 91 ALA A C 1
ATOM 660 O O . ALA A 1 91 ? 3.031 4.862 12.589 1.00 97.62 91 ALA A O 1
ATOM 661 N N . ASP A 1 92 ? 3.796 6.343 14.100 1.00 95.94 92 ASP A N 1
ATOM 662 C CA . ASP A 1 92 ? 4.416 5.387 15.007 1.00 95.94 92 ASP A CA 1
ATOM 663 C C . ASP A 1 92 ? 3.812 5.552 16.401 1.00 95.94 92 ASP A C 1
ATOM 665 O O . ASP A 1 92 ? 3.568 6.678 16.846 1.00 95.94 92 ASP A O 1
ATOM 669 N N . ASN A 1 93 ? 3.558 4.435 17.081 1.00 92.88 93 ASN A N 1
ATOM 670 C CA . ASN A 1 93 ? 3.063 4.439 18.450 1.00 92.88 93 ASN A CA 1
ATOM 671 C C . ASN A 1 93 ? 4.117 3.824 19.385 1.00 92.88 93 ASN A C 1
ATOM 673 O O . ASN A 1 93 ? 4.200 2.600 19.466 1.00 92.88 93 ASN A O 1
ATOM 677 N N . PRO A 1 94 ? 4.848 4.627 20.180 1.00 91.56 94 PRO A N 1
ATOM 678 C CA . PRO A 1 94 ? 5.972 4.146 20.988 1.00 91.56 94 PRO A CA 1
ATOM 679 C C . PRO A 1 94 ? 5.570 3.191 22.123 1.00 91.56 94 PRO A C 1
ATOM 681 O O . PRO A 1 94 ? 6.427 2.548 22.723 1.00 91.56 94 PRO A O 1
ATOM 684 N N . SER A 1 95 ? 4.277 3.105 22.446 1.00 94.25 95 SER A N 1
ATOM 685 C CA . SER A 1 95 ? 3.750 2.203 23.477 1.00 94.25 95 SER A CA 1
ATOM 686 C C . SER A 1 95 ? 3.322 0.830 22.940 1.00 94.25 95 SER A C 1
ATOM 688 O O . SER A 1 95 ? 2.937 -0.038 23.721 1.00 94.25 95 SER A O 1
ATOM 690 N N . SER A 1 96 ? 3.373 0.614 21.620 1.00 94.31 96 SER A N 1
ATOM 691 C CA . SER A 1 96 ? 2.977 -0.643 20.976 1.00 94.31 96 SER A CA 1
ATOM 692 C C . SER A 1 96 ? 3.810 -0.914 19.715 1.00 94.31 96 SER A C 1
ATOM 694 O O . SER A 1 96 ? 4.770 -0.210 19.431 1.00 94.31 96 SER A O 1
ATOM 696 N N . THR A 1 97 ? 3.463 -1.949 18.945 1.00 95.31 97 THR A N 1
ATOM 697 C CA . THR A 1 97 ? 4.095 -2.221 17.638 1.00 95.31 97 THR A CA 1
ATOM 698 C C . THR A 1 97 ? 3.322 -1.625 16.457 1.00 95.31 97 THR A C 1
ATOM 700 O O . THR A 1 97 ? 3.712 -1.843 15.302 1.00 95.31 97 THR A O 1
ATOM 703 N N . ALA A 1 98 ? 2.238 -0.889 16.737 1.00 97.00 98 ALA A N 1
ATOM 704 C CA . ALA A 1 98 ? 1.371 -0.279 15.738 1.00 97.00 98 ALA A CA 1
ATOM 705 C C . ALA A 1 98 ? 2.141 0.726 14.877 1.00 97.00 98 ALA A C 1
ATOM 707 O O . ALA A 1 98 ? 2.849 1.592 15.390 1.00 97.00 98 ALA A O 1
ATOM 708 N N . TYR A 1 99 ? 2.006 0.591 13.558 1.00 97.88 99 TYR A N 1
ATOM 709 C CA . TYR A 1 99 ? 2.762 1.400 12.610 1.00 97.88 99 TYR A CA 1
ATOM 710 C C . TYR A 1 99 ? 1.993 1.668 11.314 1.00 97.88 99 TYR A C 1
ATOM 712 O O . TYR A 1 99 ? 1.330 0.778 10.770 1.00 97.88 99 TYR A O 1
ATOM 720 N N . GLY A 1 100 ? 2.165 2.876 10.777 1.00 98.00 100 GLY A N 1
ATOM 721 C CA . GLY A 1 100 ? 1.691 3.284 9.460 1.00 98.00 100 GLY A CA 1
ATOM 722 C C . GLY A 1 100 ? 0.204 3.634 9.391 1.00 98.00 100 GLY A C 1
ATOM 723 O O . GLY A 1 100 ? -0.459 3.825 10.411 1.00 98.00 100 GLY A O 1
ATOM 724 N N . ILE A 1 101 ? -0.323 3.695 8.165 1.00 98.50 101 ILE A N 1
ATOM 725 C CA . ILE A 1 101 ? -1.672 4.195 7.843 1.00 98.50 101 ILE A CA 1
ATOM 726 C C . ILE A 1 101 ? -2.762 3.484 8.655 1.00 98.50 101 ILE A C 1
ATOM 728 O O . ILE A 1 101 ? -3.597 4.126 9.288 1.00 98.50 101 ILE A O 1
ATOM 732 N N . ALA A 1 102 ? -2.737 2.154 8.646 1.00 98.00 102 ALA A N 1
ATOM 733 C CA . ALA A 1 102 ? -3.741 1.318 9.296 1.00 98.00 102 ALA A CA 1
ATOM 734 C C . ALA A 1 102 ? -3.392 0.972 10.756 1.00 98.00 102 ALA A C 1
ATOM 736 O O . ALA A 1 102 ? -4.131 0.210 11.372 1.00 98.00 102 ALA A O 1
ATOM 737 N N . GLN A 1 103 ? -2.273 1.491 11.288 1.00 97.81 103 GLN A N 1
ATOM 738 C CA . GLN A 1 103 ? -1.758 1.182 12.632 1.00 97.81 103 GLN A CA 1
ATOM 739 C C . GLN A 1 103 ? -1.643 -0.329 12.915 1.00 97.81 103 GLN A C 1
ATOM 741 O O . GLN A 1 103 ? -1.905 -0.806 14.017 1.00 97.81 103 GLN A O 1
ATOM 746 N N . LEU A 1 104 ? -1.211 -1.110 11.918 1.00 97.00 104 LEU A N 1
ATOM 747 C CA . LEU A 1 104 ? -1.086 -2.561 12.067 1.00 97.00 104 LEU A CA 1
ATOM 748 C C . LEU A 1 104 ? 0.031 -2.920 13.058 1.00 97.00 104 LEU A C 1
ATOM 750 O O . LEU A 1 104 ? 1.140 -2.384 12.976 1.00 97.00 104 LEU A O 1
ATOM 754 N N . LEU A 1 105 ? -0.254 -3.883 13.937 1.00 96.38 105 LEU A N 1
ATOM 755 C CA . LEU A 1 105 ? 0.719 -4.513 14.834 1.00 96.38 105 LEU A CA 1
ATOM 756 C C . LEU A 1 105 ? 1.654 -5.457 14.066 1.00 96.38 105 LEU A C 1
ATOM 758 O O . LEU A 1 105 ? 1.304 -5.948 12.993 1.00 96.38 105 LEU A O 1
ATOM 762 N N . ASP A 1 106 ? 2.813 -5.789 14.639 1.00 94.25 106 ASP A N 1
ATOM 763 C CA . ASP A 1 106 ? 3.770 -6.727 14.020 1.00 94.25 106 ASP A CA 1
ATOM 764 C C . ASP A 1 106 ? 3.155 -8.106 13.731 1.00 94.25 106 ASP A C 1
ATOM 766 O O . ASP A 1 106 ? 3.385 -8.691 12.667 1.00 94.25 106 ASP A O 1
ATOM 770 N N . SER A 1 107 ? 2.322 -8.607 14.647 1.00 92.88 107 SER A N 1
ATOM 771 C CA . SER A 1 107 ? 1.561 -9.846 14.454 1.00 92.88 107 SER A CA 1
ATOM 772 C C . SER A 1 107 ? 0.581 -9.729 13.285 1.00 92.88 107 SER A C 1
ATOM 774 O O . SER A 1 107 ? 0.485 -10.638 12.460 1.00 92.88 107 SER A O 1
ATOM 776 N N . THR A 1 108 ? -0.100 -8.589 13.162 1.00 93.94 108 THR A N 1
ATOM 777 C CA . THR A 1 108 ? -1.035 -8.324 12.067 1.00 93.94 108 THR A CA 1
ATOM 778 C C . THR A 1 108 ? -0.315 -8.243 10.726 1.00 93.94 108 THR A C 1
ATOM 780 O O . THR A 1 108 ? -0.742 -8.894 9.775 1.00 93.94 108 THR A O 1
ATOM 783 N N . TRP A 1 109 ? 0.819 -7.535 10.652 1.00 94.94 109 TRP A N 1
ATOM 784 C CA . TRP A 1 109 ? 1.672 -7.477 9.460 1.00 94.94 109 TRP A CA 1
ATOM 785 C C . TRP A 1 109 ? 2.039 -8.874 8.955 1.00 94.94 109 TRP A C 1
ATOM 787 O O . TRP A 1 109 ? 1.870 -9.158 7.768 1.00 94.94 109 TRP A O 1
ATOM 797 N N . SER A 1 110 ? 2.469 -9.769 9.849 1.00 92.06 110 SER A N 1
ATOM 798 C CA . SER A 1 110 ? 2.816 -11.152 9.497 1.00 92.06 110 SER A CA 1
ATOM 799 C C . SER A 1 110 ? 1.663 -11.889 8.800 1.00 92.06 110 SER A C 1
ATOM 801 O O . SER A 1 110 ? 1.875 -12.544 7.778 1.00 92.06 110 SER A O 1
ATOM 803 N N . HIS A 1 111 ? 0.425 -11.712 9.271 1.00 90.75 111 HIS A N 1
ATOM 804 C CA . HIS A 1 111 ? -0.757 -12.366 8.701 1.00 90.75 111 HIS A CA 1
ATOM 805 C C . HIS A 1 111 ? -1.192 -11.815 7.331 1.00 90.75 111 HIS A C 1
ATOM 807 O O . HIS A 1 111 ? -1.963 -12.469 6.617 1.00 90.75 111 HIS A O 1
ATOM 813 N N . THR A 1 112 ? -0.704 -10.640 6.924 1.00 94.69 112 THR A N 1
ATOM 814 C CA . THR A 1 112 ? -0.985 -10.085 5.587 1.00 94.69 112 THR A CA 1
ATOM 815 C C . THR A 1 112 ? -0.134 -10.724 4.488 1.00 94.69 112 THR A C 1
ATOM 817 O O . THR A 1 112 ? -0.524 -10.692 3.325 1.00 94.69 112 THR A O 1
ATOM 820 N N . GLY A 1 113 ? 1.020 -11.308 4.836 1.00 94.06 113 GLY A N 1
ATOM 821 C CA . GLY A 1 113 ? 2.034 -11.747 3.870 1.00 94.06 113 GLY A CA 1
ATOM 822 C C . GLY A 1 113 ? 2.877 -10.603 3.284 1.00 94.06 113 GLY A C 1
ATOM 823 O O . GLY A 1 113 ? 3.773 -10.848 2.477 1.00 94.06 113 GLY A O 1
ATOM 824 N N . ILE A 1 114 ? 2.636 -9.356 3.699 1.00 95.94 114 ILE A N 1
ATOM 825 C CA . ILE A 1 114 ? 3.402 -8.178 3.290 1.00 95.94 114 ILE A CA 1
ATOM 826 C C . ILE A 1 114 ? 4.384 -7.827 4.410 1.00 95.94 114 ILE A C 1
ATOM 828 O O . ILE A 1 114 ? 4.005 -7.629 5.560 1.00 95.94 114 ILE A O 1
ATOM 832 N N . LYS A 1 115 ? 5.677 -7.725 4.077 1.00 96.31 115 LYS A N 1
ATOM 833 C CA . LYS A 1 115 ? 6.699 -7.271 5.031 1.00 96.31 115 LYS A CA 1
ATOM 834 C C . LYS A 1 115 ? 6.395 -5.840 5.498 1.00 96.31 115 LYS A C 1
ATOM 836 O O . LYS A 1 115 ? 6.183 -4.968 4.650 1.00 96.31 115 LYS A O 1
ATOM 841 N N . LYS A 1 116 ? 6.464 -5.609 6.817 1.00 95.81 116 LYS A N 1
ATOM 842 C CA . LYS A 1 116 ? 6.364 -4.280 7.448 1.00 95.81 116 LYS A CA 1
ATOM 843 C C . LYS A 1 116 ? 7.288 -3.281 6.748 1.00 95.81 116 LYS A C 1
ATOM 845 O O . LYS A 1 116 ? 8.457 -3.580 6.495 1.00 95.81 116 LYS A O 1
ATOM 850 N N . THR A 1 117 ? 6.745 -2.121 6.392 1.00 95.81 117 THR A N 1
ATOM 851 C CA . THR A 1 117 ? 7.405 -1.141 5.517 1.00 95.81 117 THR A CA 1
ATOM 852 C C . THR A 1 117 ? 6.853 0.265 5.727 1.00 95.81 117 THR A C 1
ATOM 854 O O . THR A 1 117 ? 5.707 0.409 6.145 1.00 95.81 117 THR A O 1
ATOM 857 N N . SER A 1 118 ? 7.642 1.290 5.393 1.00 95.44 118 SER A N 1
ATOM 858 C CA . SER A 1 118 ? 7.236 2.706 5.370 1.00 95.44 118 SER A CA 1
ATOM 859 C C . SER A 1 118 ? 6.637 3.156 4.031 1.00 95.44 118 SER A C 1
ATOM 861 O O . SER A 1 118 ? 6.188 4.293 3.919 1.00 95.44 118 SER A O 1
ATOM 863 N N . ASP A 1 119 ? 6.638 2.298 3.008 1.00 96.00 119 ASP A N 1
ATOM 864 C CA . ASP A 1 119 ? 5.966 2.575 1.731 1.00 96.00 119 ASP A CA 1
ATOM 865 C C . ASP A 1 119 ? 4.442 2.594 1.945 1.00 96.00 119 ASP A C 1
ATOM 867 O O . ASP A 1 119 ? 3.844 1.565 2.279 1.00 96.00 119 ASP A O 1
ATOM 871 N N . GLY A 1 120 ? 3.821 3.765 1.772 1.00 97.75 120 GLY A N 1
ATOM 872 C CA . GLY A 1 120 ? 2.398 3.974 2.043 1.00 97.75 120 GLY A CA 1
ATOM 873 C C . GLY A 1 120 ? 1.475 3.151 1.144 1.00 97.75 120 GLY A C 1
ATOM 874 O O . GLY A 1 120 ? 0.469 2.638 1.629 1.00 97.75 120 GLY A O 1
ATOM 875 N N . TYR A 1 121 ? 1.838 2.903 -0.117 1.00 98.06 121 TYR A N 1
ATOM 876 C CA . TYR A 1 121 ? 1.034 2.059 -1.009 1.00 98.06 121 TYR A CA 1
ATOM 877 C C . TYR A 1 121 ? 0.995 0.611 -0.520 1.00 98.06 121 TYR A C 1
ATOM 879 O O . TYR A 1 121 ? -0.065 -0.013 -0.449 1.00 98.06 121 TYR A O 1
ATOM 887 N N . ARG A 1 122 ? 2.148 0.094 -0.083 1.00 97.56 122 ARG A N 1
ATOM 888 C CA . ARG A 1 122 ? 2.240 -1.250 0.505 1.00 97.56 122 ARG A CA 1
ATOM 889 C C . ARG A 1 122 ? 1.505 -1.349 1.843 1.00 97.56 122 ARG A C 1
ATOM 891 O O . ARG A 1 122 ? 0.975 -2.412 2.157 1.00 97.56 122 ARG A O 1
ATOM 898 N N . GLN A 1 123 ? 1.470 -0.269 2.626 1.00 98.44 123 GLN A N 1
ATOM 899 C CA . GLN A 1 123 ? 0.662 -0.200 3.848 1.00 98.44 123 GLN A CA 1
ATOM 900 C C . GLN A 1 123 ? -0.837 -0.241 3.548 1.00 98.44 123 GLN A C 1
ATOM 902 O O . GLN A 1 123 ? -1.554 -0.960 4.242 1.00 98.44 123 GLN A O 1
ATOM 907 N N . VAL A 1 124 ? -1.303 0.468 2.512 1.00 98.56 124 VAL A N 1
ATOM 908 C CA . VAL A 1 124 ? -2.698 0.380 2.051 1.00 98.56 124 VAL A CA 1
ATOM 909 C C . VAL A 1 124 ? -3.037 -1.062 1.681 1.00 98.56 124 VAL A C 1
ATOM 911 O O . VAL A 1 124 ? -4.017 -1.601 2.189 1.00 98.56 124 VAL A O 1
ATOM 914 N N . ASP A 1 125 ? -2.209 -1.723 0.868 1.00 98.50 125 ASP A N 1
ATOM 915 C CA . ASP A 1 125 ? -2.455 -3.114 0.472 1.00 98.50 125 ASP A CA 1
ATOM 916 C C . ASP A 1 125 ? -2.495 -4.063 1.687 1.00 98.50 125 ASP A C 1
ATOM 918 O O . ASP A 1 125 ? -3.402 -4.886 1.799 1.00 98.50 125 ASP A O 1
ATOM 922 N N . ALA A 1 126 ? -1.570 -3.916 2.641 1.00 98.38 126 ALA A N 1
ATOM 923 C CA . ALA A 1 126 ? -1.555 -4.721 3.866 1.00 98.38 126 ALA A CA 1
ATOM 924 C C . ALA A 1 126 ? -2.797 -4.490 4.738 1.00 98.38 126 ALA A C 1
ATOM 926 O O . ALA A 1 126 ? -3.413 -5.450 5.207 1.00 98.38 126 ALA A O 1
ATOM 927 N N . GLY A 1 127 ? -3.194 -3.229 4.920 1.00 98.38 127 GLY A N 1
ATOM 928 C CA . GLY A 1 127 ? -4.392 -2.868 5.669 1.00 98.38 127 GLY A CA 1
ATOM 929 C C . GLY A 1 127 ? -5.662 -3.436 5.037 1.00 98.38 127 GLY A C 1
ATOM 930 O O . GLY A 1 127 ? -6.503 -3.982 5.747 1.00 98.38 127 GLY A O 1
ATOM 931 N N . LEU A 1 128 ? -5.786 -3.379 3.707 1.00 98.62 128 LEU A N 1
ATOM 932 C CA . LEU A 1 128 ? -6.932 -3.951 2.994 1.00 98.62 128 LEU A CA 1
ATOM 933 C C . LEU A 1 128 ? -6.985 -5.478 3.105 1.00 98.62 128 LEU A C 1
ATOM 935 O O . LEU A 1 128 ? -8.060 -6.020 3.348 1.00 98.62 128 LEU A O 1
ATOM 939 N N . VAL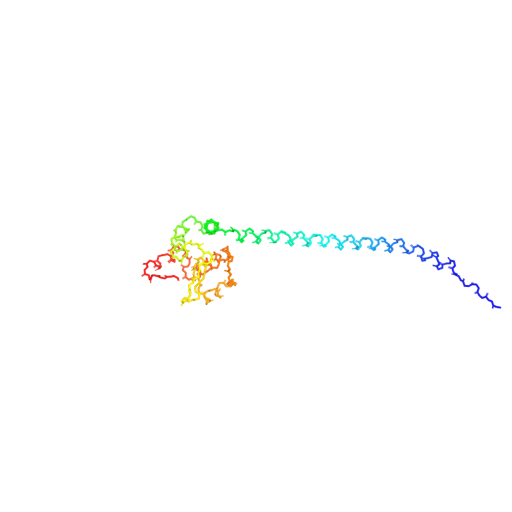 A 1 129 ? -5.844 -6.171 3.002 1.00 98.44 129 VAL A N 1
ATOM 940 C CA . VAL A 1 129 ? -5.775 -7.630 3.213 1.00 98.44 129 VAL A CA 1
ATOM 941 C C . VAL A 1 129 ? -6.231 -8.007 4.623 1.00 98.44 129 VAL A C 1
ATOM 943 O O . VAL A 1 129 ? -6.954 -8.985 4.799 1.00 98.44 129 VAL A O 1
ATOM 946 N N . TYR A 1 130 ? -5.809 -7.251 5.636 1.00 97.88 130 TYR A N 1
ATOM 947 C CA . TYR A 1 130 ? -6.245 -7.480 7.011 1.00 97.88 130 TYR A CA 1
ATOM 948 C C . TYR A 1 130 ? -7.755 -7.250 7.177 1.00 97.88 130 TYR A C 1
ATOM 950 O O . TYR A 1 130 ? -8.448 -8.116 7.714 1.00 97.88 130 TYR A O 1
ATOM 958 N N . ILE A 1 131 ? -8.270 -6.127 6.662 1.00 98.44 131 ILE A N 1
ATOM 959 C CA . ILE A 1 131 ? -9.697 -5.792 6.728 1.00 98.44 131 ILE A CA 1
ATOM 960 C C . ILE A 1 131 ? -10.551 -6.876 6.072 1.00 98.44 131 ILE A C 1
ATOM 962 O O . ILE A 1 131 ? -11.551 -7.294 6.649 1.00 98.44 131 ILE A O 1
ATOM 966 N N . ASP A 1 132 ? -10.157 -7.346 4.892 1.00 98.06 132 ASP A N 1
ATOM 967 C CA . ASP A 1 132 ? -10.863 -8.406 4.178 1.00 98.06 132 ASP A CA 1
ATOM 968 C C . ASP A 1 132 ? -10.898 -9.708 4.995 1.00 98.06 132 ASP A C 1
ATOM 970 O O . ASP A 1 132 ? -11.967 -10.257 5.252 1.00 98.06 132 ASP A O 1
ATOM 974 N N . LYS A 1 133 ? -9.750 -10.148 5.522 1.00 96.69 133 LYS A N 1
ATOM 975 C CA . LYS A 1 133 ? -9.657 -11.398 6.294 1.00 96.69 133 LYS A CA 1
ATOM 976 C C . LYS A 1 133 ? -10.449 -11.385 7.603 1.00 96.69 133 LYS A C 1
ATOM 978 O O . LYS A 1 133 ? -10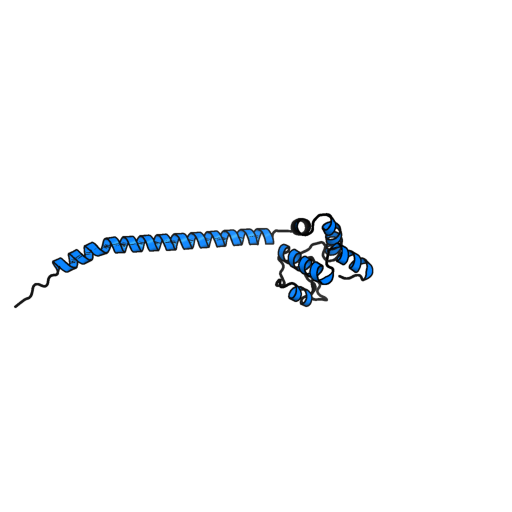.960 -12.430 7.997 1.00 96.69 133 LYS A O 1
ATOM 983 N N . VAL A 1 134 ? -10.501 -10.249 8.303 1.00 97.31 134 VAL A N 1
ATOM 984 C CA . VAL A 1 134 ? -11.092 -10.170 9.654 1.00 97.31 134 VAL A CA 1
ATOM 985 C C . VAL A 1 134 ? -12.525 -9.643 9.637 1.00 97.31 134 VAL A C 1
ATOM 987 O O . VAL A 1 134 ? -13.366 -10.121 10.397 1.00 97.31 134 VAL A O 1
ATOM 990 N N . TYR A 1 135 ? -12.824 -8.687 8.759 1.00 97.81 135 TYR A N 1
ATOM 991 C CA . TYR A 1 135 ? -14.111 -7.986 8.716 1.00 97.81 135 TYR A CA 1
ATOM 992 C C . TYR A 1 135 ? -14.886 -8.213 7.414 1.00 97.81 135 TYR A C 1
ATOM 994 O O . TYR A 1 135 ? -16.080 -7.905 7.349 1.00 97.81 135 TYR A O 1
ATOM 1002 N N . GLY A 1 136 ? -14.232 -8.700 6.357 1.00 98.25 136 GLY A N 1
ATOM 1003 C CA . GLY A 1 136 ? -14.803 -8.889 5.021 1.00 98.25 136 GLY A CA 1
ATOM 1004 C C . GLY A 1 136 ? -15.024 -7.599 4.225 1.00 98.25 136 GLY A C 1
ATOM 1005 O O . GLY A 1 136 ? -15.141 -7.646 3.007 1.00 98.25 136 GLY A O 1
ATOM 1006 N N . SER A 1 137 ? -15.110 -6.431 4.873 1.00 98.44 137 SER A N 1
ATOM 1007 C CA . SER A 1 137 ? -15.215 -5.143 4.176 1.00 98.44 137 SER A CA 1
ATOM 1008 C C . SER A 1 137 ? -14.817 -3.950 5.055 1.00 98.44 137 SER A C 1
ATOM 1010 O O . SER A 1 137 ? -14.973 -4.010 6.282 1.00 98.44 137 SER A O 1
ATOM 1012 N N . PRO A 1 138 ? -14.377 -2.825 4.456 1.00 98.75 138 PRO A N 1
ATOM 1013 C CA . PRO A 1 138 ? -14.113 -1.591 5.194 1.00 98.75 138 PRO A CA 1
ATOM 1014 C C . PRO A 1 138 ? -15.298 -1.070 6.010 1.00 98.75 138 PRO A C 1
ATOM 1016 O O . PRO A 1 138 ? -15.114 -0.603 7.133 1.00 98.75 138 PRO A O 1
ATOM 1019 N N . CYS A 1 139 ? -16.525 -1.169 5.494 1.00 98.69 139 CYS A N 1
ATOM 1020 C CA . CYS A 1 139 ? -17.696 -0.740 6.255 1.00 98.69 139 CYS A CA 1
ATOM 1021 C C . CYS A 1 139 ? -18.008 -1.648 7.449 1.00 98.69 139 CYS A C 1
ATOM 1023 O O . CYS A 1 139 ? -18.412 -1.136 8.495 1.00 98.69 139 CYS A O 1
ATOM 1025 N N . ASN A 1 140 ? -17.754 -2.957 7.355 1.00 98.69 140 ASN A N 1
ATOM 1026 C CA . ASN A 1 140 ? -17.860 -3.850 8.512 1.00 98.69 140 ASN A CA 1
ATOM 1027 C C . ASN A 1 140 ? -16.801 -3.522 9.574 1.00 98.69 140 ASN A C 1
ATOM 1029 O O . ASN A 1 140 ? -17.134 -3.459 10.759 1.00 98.69 140 ASN A O 1
ATOM 1033 N N . ALA A 1 141 ? -15.559 -3.250 9.158 1.00 98.50 141 ALA A N 1
ATOM 1034 C CA . ALA A 1 141 ? -14.486 -2.833 10.061 1.00 98.50 141 ALA A CA 1
ATOM 1035 C C . ALA A 1 141 ? -14.831 -1.517 10.778 1.00 98.50 141 ALA A C 1
ATOM 1037 O O . ALA A 1 141 ? -14.751 -1.423 12.002 1.00 98.50 141 ALA A O 1
ATOM 1038 N N . TRP A 1 142 ? -15.323 -0.518 10.039 1.00 98.50 142 TRP A N 1
ATOM 1039 C CA . TRP A 1 142 ? -15.783 0.746 10.616 1.00 98.50 142 TRP A CA 1
ATOM 1040 C C . TRP A 1 142 ? -16.952 0.564 11.597 1.00 98.50 142 TRP A C 1
ATOM 1042 O O . TRP A 1 142 ? -16.968 1.160 12.676 1.00 98.50 142 TRP A O 1
ATOM 1052 N N . ALA A 1 143 ? -17.934 -0.275 11.260 1.00 98.38 143 ALA A N 1
ATOM 1053 C CA . ALA A 1 143 ? -19.060 -0.573 12.142 1.00 98.38 143 ALA A CA 1
ATOM 1054 C C . ALA A 1 143 ? -18.624 -1.283 13.433 1.00 98.38 143 ALA A C 1
ATOM 1056 O O . ALA A 1 143 ? -19.141 -0.964 14.504 1.00 98.38 143 ALA A O 1
ATOM 1057 N N . HIS A 1 144 ? -17.678 -2.222 13.345 1.00 98.38 144 HIS A N 1
ATOM 1058 C CA . HIS A 1 144 ? -17.081 -2.868 14.513 1.00 98.38 144 HIS A CA 1
ATOM 1059 C C . HIS A 1 144 ? -16.362 -1.840 15.389 1.00 98.38 144 HIS A C 1
ATOM 1061 O O . HIS A 1 144 ? -16.642 -1.730 16.581 1.00 98.38 144 HIS A O 1
ATOM 1067 N N . SER A 1 145 ? -15.539 -1.002 14.765 1.00 97.62 145 SER A N 1
ATOM 1068 C CA . SER A 1 145 ? -14.742 -0.008 15.463 1.00 97.62 145 SER A CA 1
ATOM 1069 C C . SER A 1 145 ? -15.546 1.027 16.237 1.00 97.62 145 SER A C 1
ATOM 1071 O O . SER A 1 145 ? -15.185 1.386 17.354 1.00 97.62 145 SER A O 1
ATOM 1073 N N . GLN A 1 146 ? -16.676 1.471 15.690 1.00 97.81 146 GLN A N 1
ATOM 1074 C CA . GLN A 1 146 ? -17.577 2.369 16.414 1.00 97.81 146 GLN A CA 1
ATOM 1075 C C . GLN A 1 146 ? -18.161 1.734 17.687 1.00 97.81 146 GLN A C 1
ATOM 1077 O O . GLN A 1 146 ? -18.552 2.461 18.594 1.00 97.81 146 GLN A O 1
ATOM 1082 N N . LYS A 1 147 ? -18.237 0.399 17.765 1.00 96.81 147 LYS A N 1
ATOM 1083 C CA . LYS A 1 147 ? -18.776 -0.323 18.927 1.00 96.81 147 LYS A CA 1
ATOM 1084 C C . LYS A 1 147 ? -17.710 -0.651 19.968 1.00 96.81 147 LYS A C 1
ATOM 1086 O O . LYS A 1 147 ? -18.017 -0.642 21.155 1.00 96.81 147 LYS A O 1
ATOM 1091 N N . THR A 1 148 ? -16.498 -0.990 19.536 1.00 95.56 148 THR A N 1
ATOM 1092 C CA . THR A 1 148 ? -15.452 -1.551 20.411 1.00 95.56 148 THR A CA 1
ATOM 1093 C C . THR A 1 148 ? -14.285 -0.600 20.664 1.00 95.56 148 THR A C 1
ATOM 1095 O O . THR A 1 148 ? -13.518 -0.820 21.596 1.00 95.56 148 THR A O 1
ATOM 1098 N N . GLY A 1 149 ? -14.144 0.453 19.855 1.00 91.94 149 GLY A N 1
ATOM 1099 C CA . GLY A 1 149 ? -13.008 1.373 19.889 1.00 91.94 149 GLY A CA 1
ATOM 1100 C C . GLY A 1 149 ? -11.768 0.873 19.139 1.00 91.94 149 GLY A C 1
ATOM 1101 O O . GLY A 1 149 ? -10.799 1.618 19.043 1.00 91.94 149 GLY A O 1
ATOM 1102 N N . TRP A 1 150 ? -11.795 -0.340 18.575 1.00 88.50 150 TRP A N 1
ATOM 1103 C CA . TRP A 1 150 ? -10.689 -0.951 17.825 1.00 88.50 150 TRP A CA 1
ATOM 1104 C C . TRP A 1 150 ? -11.198 -1.709 16.593 1.00 88.50 150 TRP A C 1
ATOM 1106 O O . TRP A 1 150 ? -12.396 -1.945 16.465 1.00 88.50 150 TRP A O 1
ATOM 1116 N N . TYR A 1 151 ? -10.310 -2.050 15.665 1.00 91.00 151 TYR A N 1
ATOM 1117 C CA . TYR A 1 151 ? -10.551 -2.967 14.544 1.00 91.00 151 TYR A CA 1
ATOM 1118 C C . TYR A 1 151 ? -9.241 -3.710 14.227 1.00 91.00 151 TYR A C 1
ATOM 1120 O O . TYR A 1 151 ? -8.270 -3.514 14.981 1.00 91.00 151 TYR A O 1
#

Radius of gyration: 30.53 Å; Cα contacts (8 Å, |Δi|>4): 139; chains: 1; bounding box: 88×44×69 Å

Foldseek 3Di:
DDDPPPPVVVVVVVVVVPVVVVVVVVVVVVVVVVVVVVVVVVVVVVVVVVVVLVPDDQVNLLVLLCVVAPDVQSVLLCVQLCVVANQQLQDDDPVFQQGGSNRDHPVLQVVQVQPDDSRSNSVSSSNQSSCCVPQVTSNSQSVVCVVPVHD